Protein AF-V9IIJ7-F1 (afdb_monomer_lite)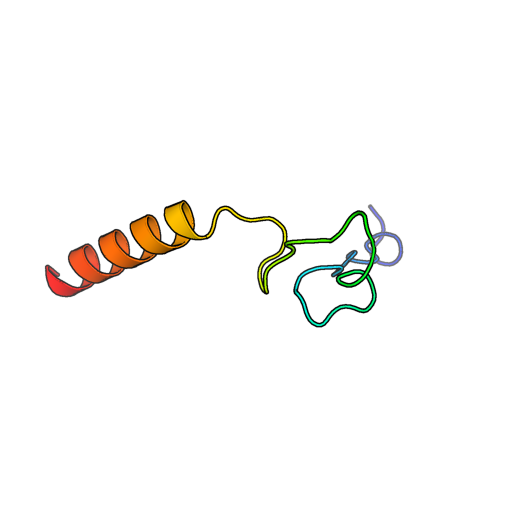

pLDDT: mean 75.9, std 12.3, range [48.06, 93.56]

Foldseek 3Di:
DDVVVPPVPPPAACPDPVCPDPVNPPQHNGGDDDPVVVVVVVVVVVVVVVVD

InterPro domains:
  IPR029169 PEST proteolytic signal-containing nuclear protein [PF15473] (1-48)
  IPR029169 PEST proteolytic signal-containing nuclear protein [PTHR16523] (1-50)

Secondary structure (DSSP, 8-state):
--TTT-------STTSGGGGSGGGTT-BTTBS--HHHHHHHHHHHHHHHHT-

Organism: Apis cerana (NCBI:txid7461)

Structure (mmCIF, N/CA/C/O backbone):
data_AF-V9IIJ7-F1
#
_entry.id   AF-V9IIJ7-F1
#
loop_
_atom_site.group_PDB
_atom_site.id
_atom_site.type_symbol
_atom_site.label_atom_id
_atom_site.label_alt_id
_atom_site.label_comp_id
_atom_site.label_asym_id
_atom_site.label_entity_id
_atom_site.label_seq_id
_atom_site.pdbx_PDB_ins_code
_atom_site.Cartn_x
_atom_site.Cartn_y
_atom_site.Cartn_z
_atom_site.occupancy
_atom_site.B_iso_or_equiv
_atom_site.auth_seq_id
_atom_site.auth_comp_id
_atom_site.auth_asym_id
_atom_site.auth_atom_id
_atom_site.pdbx_PDB_model_num
ATOM 1 N N . MET A 1 1 ? -5.780 8.924 -23.622 1.00 58.34 1 MET A N 1
ATOM 2 C CA . MET A 1 1 ? -4.675 7.944 -23.716 1.00 58.34 1 MET A CA 1
ATOM 3 C C . MET A 1 1 ? -5.244 6.670 -24.346 1.00 58.34 1 MET A C 1
ATOM 5 O O . MET A 1 1 ? -6.188 6.143 -23.761 1.00 58.34 1 MET A O 1
ATOM 9 N N . PRO A 1 2 ? -4.785 6.241 -25.540 1.00 76.31 2 PRO A N 1
ATOM 10 C CA . PRO A 1 2 ? -5.287 5.041 -26.234 1.00 76.31 2 PRO A CA 1
ATOM 11 C C . PRO A 1 2 ? -5.243 3.791 -25.343 1.00 76.31 2 PRO A C 1
ATOM 13 O O . PRO A 1 2 ? -4.374 3.707 -24.480 1.00 76.31 2 PRO A O 1
ATOM 16 N N . ALA A 1 3 ? -6.137 2.814 -25.533 1.00 63.22 3 ALA A N 1
ATOM 17 C CA . ALA A 1 3 ? -6.167 1.596 -24.707 1.00 63.22 3 ALA A CA 1
ATOM 18 C C . ALA A 1 3 ? -4.855 0.787 -24.782 1.00 63.22 3 ALA A C 1
ATOM 20 O O . ALA A 1 3 ? -4.422 0.222 -23.782 1.00 63.22 3 ALA A O 1
ATOM 21 N N . GLU A 1 4 ? -4.196 0.816 -25.938 1.00 58.97 4 GLU A N 1
ATOM 22 C CA . GLU A 1 4 ? -2.892 0.194 -26.204 1.00 58.97 4 GLU A CA 1
ATOM 23 C C . GLU A 1 4 ? -1.739 0.947 -25.516 1.00 58.97 4 GLU A C 1
ATOM 25 O O . GLU A 1 4 ? -0.832 0.335 -24.963 1.00 58.97 4 GLU A O 1
ATOM 30 N N . ALA A 1 5 ? -1.814 2.282 -25.453 1.00 57.22 5 ALA A N 1
ATOM 31 C CA . ALA A 1 5 ? -0.884 3.131 -24.697 1.00 57.22 5 ALA A CA 1
ATOM 32 C C . ALA A 1 5 ? -1.184 3.137 -23.189 1.00 57.22 5 ALA A C 1
ATOM 34 O O . ALA A 1 5 ? -0.338 3.471 -22.364 1.00 57.22 5 ALA A O 1
ATOM 35 N N . ARG A 1 6 ? -2.381 2.683 -22.814 1.00 56.69 6 ARG A N 1
ATOM 36 C CA . ARG A 1 6 ? -2.738 2.241 -21.472 1.00 56.69 6 ARG A CA 1
ATOM 37 C C . ARG A 1 6 ? -2.239 0.807 -21.267 1.00 56.69 6 ARG A C 1
ATOM 39 O O . ARG A 1 6 ? -2.928 0.004 -20.632 1.00 56.69 6 ARG A O 1
ATOM 46 N N . MET A 1 7 ? -1.020 0.504 -21.736 1.00 50.75 7 MET A N 1
ATOM 47 C CA . MET A 1 7 ? -0.145 -0.457 -21.077 1.00 50.75 7 MET A CA 1
ATOM 48 C C . MET A 1 7 ? -0.123 -0.046 -19.609 1.00 50.75 7 MET A C 1
ATOM 50 O O . MET A 1 7 ? 0.626 0.831 -19.186 1.00 50.75 7 MET A O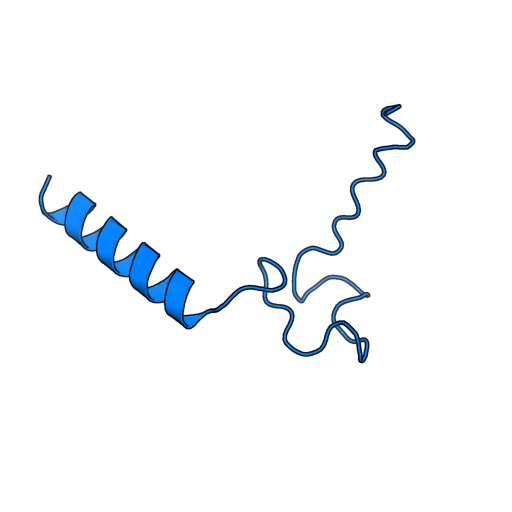 1
ATOM 54 N N . ARG A 1 8 ? -1.059 -0.601 -18.830 1.00 55.78 8 ARG A N 1
ATOM 55 C CA . ARG A 1 8 ? -1.109 -0.395 -17.393 1.00 55.78 8 ARG A CA 1
ATOM 56 C C . ARG A 1 8 ? 0.216 -0.942 -16.941 1.00 55.78 8 ARG A C 1
ATOM 58 O O . ARG A 1 8 ? 0.397 -2.157 -16.953 1.00 55.78 8 ARG A O 1
ATOM 65 N N . MET A 1 9 ? 1.124 -0.058 -16.566 1.00 48.06 9 MET A N 1
ATOM 66 C CA . MET A 1 9 ? 2.331 -0.433 -15.872 1.00 48.06 9 MET A CA 1
ATOM 67 C C . MET A 1 9 ? 1.881 -1.036 -14.538 1.00 48.06 9 MET A C 1
ATOM 69 O O . MET A 1 9 ? 1.866 -0.382 -13.501 1.00 48.06 9 MET A O 1
ATOM 73 N N . ARG A 1 10 ? 1.449 -2.300 -14.549 1.00 61.81 10 ARG A N 1
ATOM 74 C CA . ARG A 1 10 ? 1.194 -3.094 -13.354 1.00 61.81 10 ARG A CA 1
ATOM 75 C C . ARG A 1 10 ? 2.537 -3.617 -12.866 1.00 61.81 10 ARG A C 1
ATOM 77 O O . ARG A 1 10 ? 2.692 -4.787 -12.561 1.00 61.81 10 ARG A O 1
ATOM 84 N N . ASN A 1 11 ? 3.492 -2.700 -12.724 1.00 60.84 11 ASN A N 1
ATOM 85 C CA . ASN A 1 11 ? 4.617 -2.845 -11.818 1.00 60.84 11 ASN A CA 1
ATOM 86 C C . ASN A 1 11 ? 4.088 -2.619 -10.396 1.00 60.84 11 ASN A C 1
ATOM 88 O O . ASN A 1 11 ? 4.612 -1.783 -9.667 1.00 60.84 11 ASN A O 1
ATOM 92 N N . ILE A 1 12 ? 3.021 -3.314 -10.006 1.00 65.62 12 ILE A N 1
ATOM 93 C CA . ILE A 1 12 ? 2.412 -3.207 -8.685 1.00 65.62 12 ILE A CA 1
ATOM 94 C C . ILE A 1 12 ? 2.658 -4.534 -7.993 1.00 65.62 12 ILE A C 1
ATOM 96 O O . ILE A 1 12 ? 2.253 -5.578 -8.491 1.00 65.62 12 ILE A O 1
ATOM 100 N N . GLY A 1 13 ? 3.318 -4.472 -6.845 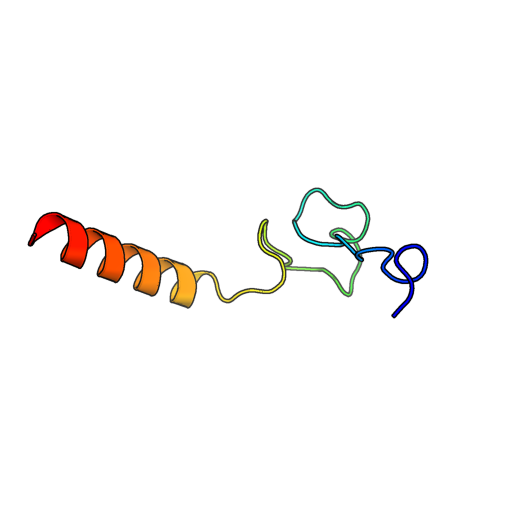1.00 68.12 13 GLY A N 1
ATOM 101 C CA . GLY A 1 13 ? 3.554 -5.641 -6.021 1.00 68.12 13 GLY A CA 1
ATOM 102 C C . GLY A 1 13 ? 4.981 -6.164 -6.041 1.00 68.12 13 GLY A C 1
ATOM 103 O O . GLY A 1 13 ? 5.777 -5.896 -6.940 1.00 68.12 13 GLY A O 1
ATOM 104 N N . ARG A 1 14 ? 5.280 -6.936 -4.998 1.00 75.12 14 ARG A N 1
ATOM 105 C CA . ARG A 1 14 ? 6.555 -7.620 -4.780 1.00 75.12 14 ARG A CA 1
ATOM 106 C C . ARG A 1 14 ? 6.803 -8.753 -5.782 1.00 75.12 14 ARG A C 1
ATOM 108 O O . ARG A 1 14 ? 7.950 -9.081 -6.036 1.00 75.12 14 ARG A O 1
ATOM 115 N N . GLU A 1 15 ? 5.757 -9.323 -6.369 1.00 76.12 15 GLU A N 1
ATOM 116 C CA . GLU A 1 15 ? 5.864 -10.462 -7.299 1.00 76.12 15 GLU A CA 1
ATOM 117 C C . GLU A 1 15 ? 6.140 -10.035 -8.750 1.00 76.12 15 GLU A C 1
ATOM 119 O O . GLU A 1 15 ? 6.336 -10.874 -9.622 1.00 76.12 15 GLU A O 1
ATOM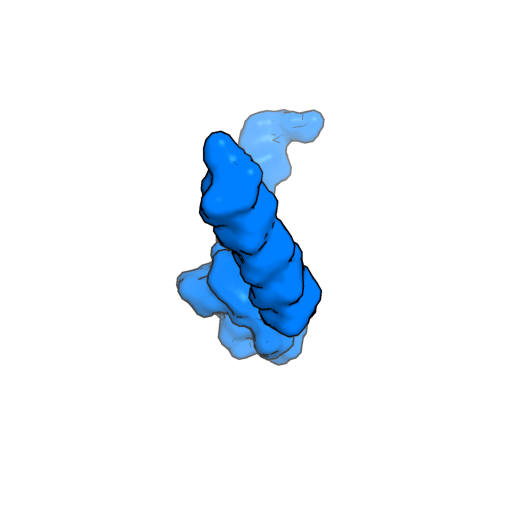 124 N N . THR A 1 16 ? 6.178 -8.728 -9.035 1.00 72.19 16 THR A N 1
ATOM 125 C CA . THR A 1 16 ? 6.518 -8.234 -10.377 1.00 72.19 16 THR A CA 1
ATOM 126 C C . THR A 1 16 ? 8.024 -8.316 -10.612 1.00 72.19 16 THR A C 1
ATOM 128 O O . THR A 1 16 ? 8.761 -7.958 -9.698 1.00 72.19 16 THR A O 1
ATOM 131 N N . PRO A 1 17 ? 8.506 -8.630 -11.827 1.00 70.94 17 PRO A N 1
ATOM 132 C CA . PRO A 1 17 ? 9.942 -8.748 -12.117 1.00 70.94 17 PRO A CA 1
ATOM 133 C C . PRO A 1 17 ? 10.741 -7.467 -11.816 1.00 70.94 17 PRO A C 1
ATOM 135 O O . PRO A 1 17 ? 11.934 -7.521 -11.542 1.00 70.94 17 PRO A O 1
ATOM 138 N N . THR A 1 18 ? 10.080 -6.306 -11.802 1.00 68.12 18 THR A N 1
ATOM 139 C CA . THR A 1 18 ? 10.694 -5.014 -11.467 1.00 68.12 18 THR A CA 1
ATOM 140 C C . THR A 1 18 ? 10.901 -4.787 -9.970 1.00 68.12 18 THR A C 1
ATOM 142 O O . THR A 1 18 ? 11.591 -3.844 -9.608 1.00 68.12 18 THR A O 1
ATOM 145 N N . SER A 1 19 ? 10.333 -5.614 -9.085 1.00 68.44 19 SER A N 1
ATOM 146 C CA . SER A 1 19 ? 10.426 -5.426 -7.628 1.00 68.44 19 SER A CA 1
ATOM 147 C C . SER A 1 19 ? 11.826 -5.678 -7.059 1.00 68.44 19 SER A C 1
ATOM 149 O O . SER A 1 19 ? 12.151 -5.136 -6.009 1.00 68.44 19 SER A O 1
ATOM 151 N N . ALA A 1 20 ? 12.646 -6.480 -7.743 1.00 69.06 20 ALA A N 1
ATOM 152 C CA . ALA A 1 20 ? 13.971 -6.891 -7.282 1.00 69.06 20 ALA A CA 1
ATOM 153 C C . ALA A 1 20 ? 15.097 -5.903 -7.651 1.00 69.06 20 ALA A C 1
ATOM 155 O O . ALA A 1 20 ? 16.248 -6.121 -7.280 1.00 69.06 20 ALA A O 1
ATOM 156 N N . GLY A 1 21 ? 14.793 -4.829 -8.391 1.00 75.06 21 GLY A N 1
ATOM 157 C CA . GLY A 1 21 ? 15.787 -3.825 -8.778 1.00 75.06 21 GLY A CA 1
ATOM 158 C C . GLY A 1 21 ? 16.152 -2.859 -7.635 1.00 75.06 21 GLY A C 1
ATOM 159 O O . GLY A 1 21 ? 15.331 -2.640 -6.742 1.00 75.06 21 GLY A O 1
ATOM 160 N N . PRO A 1 22 ? 17.325 -2.192 -7.681 1.00 73.50 22 PRO A N 1
ATOM 161 C CA . PRO A 1 22 ? 17.735 -1.186 -6.687 1.00 73.50 22 PRO A CA 1
ATOM 162 C C . PRO A 1 22 ? 16.704 -0.060 -6.506 1.00 73.50 22 PRO A C 1
ATOM 164 O O . PRO A 1 22 ? 16.415 0.354 -5.388 1.00 73.50 22 PRO A O 1
ATOM 167 N N . ASN A 1 23 ? 16.055 0.351 -7.601 1.00 72.75 23 ASN A N 1
ATOM 168 C CA . ASN A 1 23 ? 14.987 1.361 -7.618 1.00 72.75 23 ASN A CA 1
ATOM 169 C C . ASN A 1 23 ? 13.620 0.817 -7.160 1.00 72.75 23 ASN A C 1
ATOM 171 O O . ASN A 1 23 ? 12.587 1.452 -7.358 1.00 72.75 23 ASN A O 1
ATOM 175 N N . SER A 1 24 ? 13.573 -0.405 -6.636 1.00 70.12 24 SER A N 1
ATOM 176 C CA . SER A 1 24 ? 12.359 -1.074 -6.164 1.00 70.12 24 SER A CA 1
ATOM 177 C C . SER A 1 24 ? 12.544 -1.820 -4.846 1.00 70.12 24 SER A C 1
ATOM 179 O O . SER A 1 24 ? 11.620 -2.492 -4.381 1.00 70.12 24 SER A O 1
ATOM 181 N N . PHE A 1 25 ? 13.691 -1.626 -4.190 1.00 70.94 25 PHE A N 1
ATOM 182 C CA . PHE A 1 25 ? 13.920 -2.099 -2.834 1.00 70.94 25 PHE A CA 1
ATOM 183 C C . PHE A 1 25 ? 12.844 -1.538 -1.887 1.00 70.94 25 PHE A C 1
ATOM 185 O O . PHE A 1 25 ? 12.563 -0.341 -1.879 1.00 70.94 25 PHE A O 1
ATOM 192 N N . GLY A 1 26 ? 12.192 -2.413 -1.117 1.00 74.62 26 GLY A N 1
ATOM 193 C CA . GLY A 1 26 ? 11.104 -2.032 -0.203 1.00 74.62 26 GLY A CA 1
ATOM 194 C C . GLY A 1 26 ? 9.705 -1.938 -0.831 1.00 74.62 26 GLY A C 1
ATOM 195 O O . GLY A 1 26 ? 8.755 -1.557 -0.148 1.00 74.62 26 GLY A O 1
ATOM 196 N N . LYS A 1 27 ? 9.531 -2.314 -2.103 1.00 78.69 27 LYS A N 1
ATOM 197 C CA . LYS A 1 27 ? 8.209 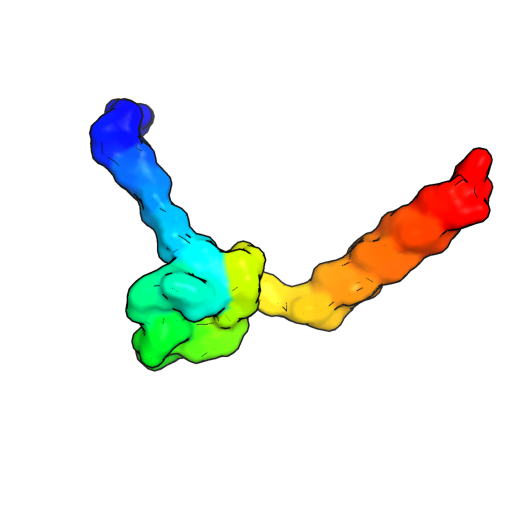-2.400 -2.738 1.00 78.69 27 LYS A CA 1
ATOM 198 C C . LYS A 1 27 ? 7.367 -3.514 -2.100 1.00 78.69 27 LYS A C 1
ATOM 200 O O . LYS A 1 27 ? 7.725 -4.692 -2.141 1.00 78.69 27 LYS A O 1
ATOM 205 N N . THR A 1 28 ? 6.223 -3.153 -1.525 1.00 79.50 28 THR A N 1
ATOM 206 C CA . THR A 1 28 ? 5.275 -4.105 -0.930 1.00 79.50 28 THR A CA 1
ATOM 207 C C . THR A 1 28 ? 4.353 -4.701 -1.998 1.00 79.50 28 THR A C 1
ATOM 209 O O . THR A 1 28 ? 4.419 -4.348 -3.180 1.00 79.50 28 THR A O 1
ATOM 212 N N . LYS A 1 29 ? 3.443 -5.600 -1.595 1.00 79.00 29 LYS A N 1
ATOM 213 C CA . LYS A 1 29 ? 2.413 -6.183 -2.476 1.00 79.00 29 LYS A CA 1
ATOM 214 C C . LYS A 1 29 ? 1.497 -5.121 -3.108 1.00 79.00 29 LYS A C 1
ATOM 216 O O . LYS A 1 29 ? 0.978 -5.339 -4.197 1.00 79.00 29 LYS A O 1
ATOM 221 N N . GLN A 1 30 ? 1.354 -3.964 -2.475 1.00 77.06 30 GLN A N 1
ATOM 222 C CA . GLN A 1 30 ? 0.522 -2.853 -2.929 1.00 77.06 30 GLN A CA 1
ATOM 223 C C . GLN A 1 30 ? 1.340 -1.743 -3.616 1.00 77.06 30 GLN A C 1
ATOM 225 O O . GLN A 1 30 ? 0.766 -0.755 -4.062 1.00 77.06 30 GLN A O 1
ATOM 230 N N . GLY A 1 31 ? 2.661 -1.910 -3.754 1.00 78.81 31 GLY A N 1
ATOM 231 C CA . GLY A 1 31 ? 3.572 -0.904 -4.308 1.00 78.81 31 GLY A CA 1
ATOM 232 C C . GLY A 1 31 ? 4.412 -0.223 -3.227 1.00 78.81 31 GLY A C 1
ATOM 233 O O . GLY A 1 31 ? 4.731 -0.827 -2.207 1.00 78.81 31 GLY A O 1
ATOM 234 N N . PHE A 1 32 ? 4.812 1.027 -3.448 1.00 78.25 32 PHE A N 1
ATOM 235 C CA . PHE A 1 32 ? 5.485 1.811 -2.412 1.00 78.25 32 PHE A CA 1
ATOM 236 C C . PHE A 1 32 ? 4.439 2.389 -1.475 1.00 78.25 32 PHE A C 1
ATOM 238 O O . PHE A 1 32 ? 3.692 3.298 -1.833 1.00 78.25 32 PHE A O 1
ATOM 245 N N . CYS A 1 33 ? 4.358 1.831 -0.278 1.00 78.81 33 CYS A N 1
ATOM 246 C CA . CYS A 1 33 ? 3.444 2.309 0.736 1.00 78.81 33 CYS A CA 1
ATOM 247 C C . CYS A 1 33 ? 4.085 2.231 2.114 1.00 78.81 33 CYS A C 1
ATOM 249 O O . CYS A 1 33 ? 4.855 1.317 2.406 1.00 78.81 33 CYS A O 1
ATOM 251 N N . ASP A 1 34 ? 3.707 3.165 2.977 1.00 85.06 34 ASP A N 1
ATOM 252 C CA . ASP A 1 34 ? 4.054 3.112 4.388 1.00 85.06 34 ASP A CA 1
ATOM 253 C C . ASP A 1 34 ? 3.192 2.049 5.085 1.00 85.06 34 ASP A C 1
ATOM 255 O O . ASP A 1 34 ? 1.996 2.245 5.330 1.00 85.06 34 ASP A O 1
ATOM 259 N N . SER A 1 35 ? 3.807 0.904 5.386 1.00 82.12 35 SER A N 1
ATOM 260 C CA . SER A 1 35 ? 3.143 -0.230 6.032 1.00 82.12 35 SER A CA 1
ATOM 261 C C . SER A 1 35 ? 2.523 0.136 7.384 1.00 82.12 35 SER A C 1
ATOM 263 O O . SER A 1 35 ? 1.474 -0.411 7.725 1.00 82.12 35 SER A O 1
ATOM 265 N N . LYS A 1 36 ? 3.111 1.079 8.137 1.00 86.25 36 LYS A N 1
ATOM 266 C CA . LYS A 1 36 ? 2.583 1.495 9.449 1.00 86.25 36 LYS A CA 1
ATOM 267 C C . LYS A 1 36 ? 1.276 2.262 9.287 1.00 86.25 36 LYS A C 1
ATOM 269 O O . LYS A 1 36 ? 0.278 1.925 9.918 1.00 86.25 36 LYS A O 1
ATOM 274 N N . LYS A 1 37 ? 1.243 3.221 8.358 1.00 88.19 37 LYS A N 1
ATOM 275 C CA . LYS A 1 37 ? 0.020 3.980 8.053 1.00 88.19 37 LYS A CA 1
ATOM 276 C C . LYS A 1 37 ? -1.102 3.106 7.503 1.00 88.19 37 LYS A C 1
ATOM 278 O O . LYS A 1 37 ? -2.269 3.377 7.777 1.00 88.19 37 LYS A O 1
ATOM 283 N N . ILE A 1 38 ? -0.779 2.081 6.710 1.00 86.75 38 ILE A N 1
ATOM 284 C CA . ILE A 1 38 ? -1.793 1.122 6.247 1.00 86.75 38 ILE A CA 1
ATOM 285 C C . ILE A 1 38 ? -2.366 0.355 7.433 1.00 86.75 38 ILE A C 1
ATOM 287 O O . ILE A 1 38 ? -3.586 0.277 7.545 1.00 86.75 38 ILE A O 1
ATOM 291 N N . PHE A 1 39 ? -1.505 -0.146 8.320 1.00 88.31 39 PHE A N 1
ATOM 292 C CA . PHE A 1 39 ? -1.927 -0.882 9.506 1.00 88.31 39 PHE A CA 1
ATOM 293 C C . PHE A 1 39 ? -2.866 -0.056 10.399 1.00 88.31 39 PHE A C 1
ATOM 295 O O . PHE A 1 39 ? -3.950 -0.522 10.753 1.00 88.31 39 PHE A O 1
ATOM 302 N N . GLU A 1 40 ? -2.513 1.200 10.686 1.00 91.81 40 GLU A N 1
ATOM 303 C CA . GLU A 1 40 ? -3.361 2.119 11.459 1.00 91.81 40 GLU A CA 1
ATOM 304 C C . GLU A 1 40 ? -4.737 2.327 10.814 1.00 91.81 40 GLU A C 1
ATOM 306 O O . GLU A 1 40 ? -5.761 2.290 11.498 1.00 91.81 40 GLU A O 1
ATOM 311 N N . LYS A 1 41 ? -4.782 2.522 9.489 1.00 91.06 41 LYS A N 1
ATOM 312 C CA . LYS A 1 41 ? -6.044 2.675 8.752 1.00 91.06 41 LYS A CA 1
ATOM 313 C C . LYS A 1 41 ? -6.890 1.408 8.804 1.00 91.06 41 LYS A C 1
ATOM 315 O O . LYS A 1 41 ? -8.096 1.503 9.007 1.00 91.06 41 LYS A O 1
ATOM 320 N N . THR A 1 42 ? -6.280 0.236 8.630 1.00 90.44 42 THR A N 1
ATOM 321 C CA . THR A 1 42 ? -7.000 -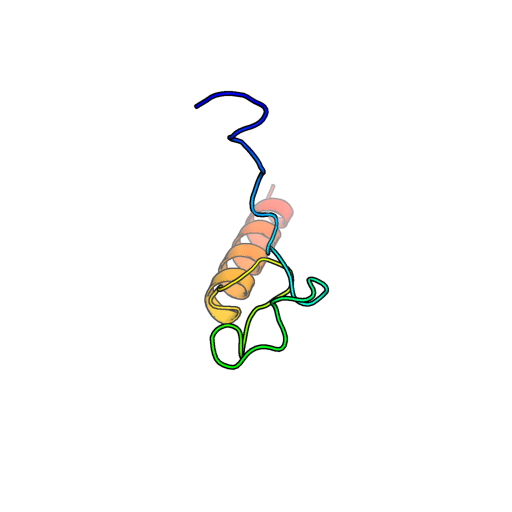1.040 8.725 1.00 90.44 42 THR A CA 1
ATOM 322 C C . THR A 1 42 ? -7.541 -1.284 10.128 1.00 90.44 42 THR A C 1
ATOM 324 O O . THR A 1 42 ? -8.671 -1.742 10.254 1.00 90.44 42 THR A O 1
ATOM 327 N N . LEU A 1 43 ? -6.791 -0.913 11.171 1.00 93.12 43 LEU A N 1
ATOM 328 C CA . LEU A 1 43 ? -7.230 -1.053 12.558 1.00 93.12 43 LEU A CA 1
ATOM 329 C C . LEU A 1 43 ? -8.417 -0.133 12.870 1.00 93.12 43 LEU A C 1
ATOM 331 O O . LEU A 1 43 ? -9.408 -0.589 13.433 1.00 93.12 43 LEU A O 1
ATOM 335 N N . LYS A 1 44 ? -8.353 1.139 12.450 1.00 93.31 44 LYS A N 1
ATOM 336 C CA . LYS A 1 44 ? -9.475 2.084 12.592 1.00 93.31 44 LYS A CA 1
ATOM 337 C C . LYS A 1 44 ? -10.730 1.577 11.888 1.00 93.31 44 LYS A C 1
ATOM 339 O O . LYS A 1 44 ? -11.793 1.557 12.492 1.00 93.31 44 LYS A O 1
ATOM 344 N N . LYS A 1 45 ? -10.587 1.092 10.652 1.00 93.56 45 LYS A N 1
ATOM 345 C CA . LYS A 1 45 ? -11.702 0.539 9.873 1.00 93.56 45 LYS A CA 1
ATOM 346 C C . LYS A 1 45 ? -12.337 -0.677 10.555 1.00 93.56 45 LYS A C 1
ATOM 348 O O . LYS A 1 45 ? -13.555 -0.753 10.632 1.00 93.56 45 LYS A O 1
ATOM 353 N N . ALA A 1 46 ? -11.523 -1.592 11.084 1.00 93.06 46 ALA A N 1
ATOM 354 C CA . ALA A 1 46 ? -12.016 -2.757 11.818 1.00 93.06 46 ALA A CA 1
ATOM 355 C C . ALA A 1 46 ? -12.743 -2.363 13.118 1.00 93.06 46 ALA A C 1
ATOM 357 O O . ALA A 1 46 ? -13.758 -2.960 13.461 1.00 93.06 46 ALA A O 1
ATOM 358 N N . MET A 1 47 ? -12.256 -1.335 13.822 1.00 92.62 47 MET A N 1
ATOM 359 C CA . MET A 1 47 ? -12.909 -0.805 15.023 1.00 92.62 47 MET A CA 1
ATOM 360 C C . MET A 1 47 ? -14.245 -0.117 14.704 1.00 92.62 47 MET A C 1
ATOM 362 O O . MET A 1 47 ? -15.204 -0.272 15.452 1.00 92.62 47 MET A O 1
ATOM 366 N N . GLU A 1 48 ? -14.330 0.630 13.603 1.00 92.06 48 GLU A N 1
ATOM 367 C CA . GLU A 1 48 ? -15.583 1.238 13.132 1.00 92.06 48 GLU A CA 1
ATOM 368 C C . GLU A 1 48 ? -16.610 0.180 12.708 1.00 92.06 48 GLU A C 1
ATOM 370 O O . GLU A 1 48 ? -17.787 0.316 13.027 1.00 92.06 48 GLU A O 1
ATOM 375 N N . GLU A 1 49 ? -16.172 -0.887 12.034 1.00 92.62 49 GLU A N 1
ATOM 376 C CA . GLU A 1 49 ? -17.037 -2.008 11.639 1.00 92.62 49 GLU A CA 1
ATOM 377 C C . GLU A 1 49 ? -17.555 -2.805 12.843 1.00 92.62 49 GLU A C 1
ATOM 379 O O . GLU A 1 49 ? -18.693 -3.256 12.811 1.00 92.62 49 GLU A O 1
ATOM 384 N N . ALA A 1 50 ? -16.762 -2.952 13.908 1.00 88.94 50 ALA A N 1
ATOM 385 C CA . ALA A 1 50 ? -17.179 -3.650 15.127 1.00 88.94 50 ALA A CA 1
ATOM 386 C C . ALA A 1 50 ? -18.147 -2.840 16.012 1.00 88.94 50 ALA A C 1
ATOM 388 O O . ALA A 1 50 ? -18.856 -3.422 16.826 1.00 88.94 50 ALA A O 1
ATOM 389 N N . ASN A 1 51 ? -18.164 -1.509 15.877 1.00 81.62 51 ASN A N 1
ATOM 390 C CA . ASN A 1 51 ? -19.049 -0.609 16.630 1.00 81.62 51 ASN A CA 1
ATOM 391 C C . ASN A 1 51 ? -20.368 -0.301 15.898 1.00 81.62 51 ASN A C 1
ATOM 393 O O . ASN A 1 51 ? -21.116 0.579 16.331 1.00 81.62 51 ASN A O 1
ATOM 397 N N . LYS A 1 52 ? -20.625 -0.974 14.777 1.00 66.88 52 LYS A N 1
ATOM 398 C CA . LYS A 1 52 ? -21.816 -0.812 13.946 1.00 66.88 52 LYS A CA 1
ATOM 399 C C . LYS A 1 52 ? -22.724 -2.027 14.073 1.00 66.88 52 LYS A C 1
ATOM 401 O O . LYS A 1 52 ? -23.954 -1.807 14.058 1.00 66.88 52 LYS A O 1
#

Radius of gyration: 15.92 Å; chains: 1; bounding box: 40×18×43 Å

Sequence (52 aa):
MPAEARMRMRNIGRETPTSAGPNSFGKTKQGFCDSKKIFEKTLKKAMEEANK